Protein AF-A0A8F9TZA0-F1 (afdb_monomer)

Foldseek 3Di:
DVVVVVVVCVVVVHDPDPPDPPPPPDPDPDDDPVVVLVPDDPVRVVVCCVVPVPPPVDDDDDPPVPDDDD

Organism: NCBI:txid2862869

Radius of gyration: 25.65 Å; Cα contacts (8 Å, |Δi|>4): 10; chains: 1; bounding box: 53×40×49 Å

Secondary structure (DSSP, 8-state):
-HHHHHHHHHHTT-------------SSPPPPHHHHHHTS-HHHHHHHHHHHS-------PPPGGGSPP-

Structure (mmCIF, N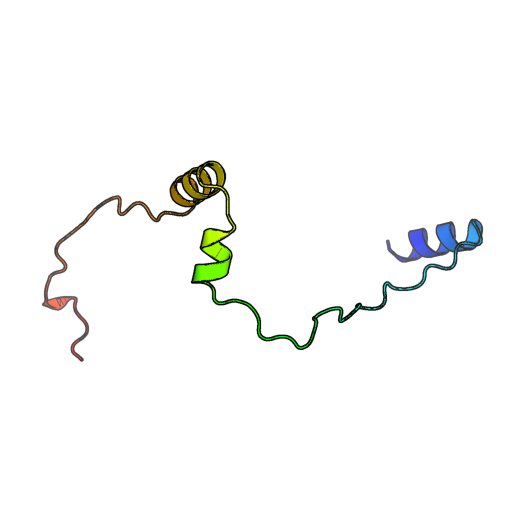/CA/C/O backbone):
data_AF-A0A8F9TZA0-F1
#
_entry.id   AF-A0A8F9TZA0-F1
#
loop_
_atom_site.group_PDB
_atom_site.id
_atom_site.type_symbol
_atom_site.label_atom_id
_atom_site.label_alt_id
_atom_site.label_comp_id
_atom_site.label_asym_id
_atom_site.label_entity_id
_atom_site.label_seq_id
_atom_site.pdbx_PDB_ins_code
_atom_site.Cartn_x
_atom_site.Cartn_y
_atom_site.Cartn_z
_atom_site.occupancy
_atom_site.B_iso_or_equiv
_atom_site.auth_seq_id
_atom_site.auth_comp_id
_atom_site.auth_asym_id
_atom_site.auth_atom_id
_atom_site.pdbx_PDB_model_num
ATOM 1 N N . MET A 1 1 ? 27.191 -24.559 -1.022 1.00 73.12 1 MET A N 1
ATOM 2 C CA . MET A 1 1 ? 28.107 -23.563 -0.424 1.00 73.12 1 MET A CA 1
ATOM 3 C C . MET A 1 1 ? 28.654 -22.694 -1.537 1.00 73.12 1 MET A C 1
ATOM 5 O O . MET A 1 1 ? 28.888 -23.209 -2.622 1.00 73.12 1 MET A O 1
ATOM 9 N N . GLU A 1 2 ? 28.862 -21.414 -1.261 1.00 77.56 2 GLU A N 1
ATOM 10 C CA . GLU A 1 2 ? 29.403 -20.425 -2.204 1.00 77.56 2 GLU A CA 1
ATOM 11 C C . GLU A 1 2 ? 30.743 -20.856 -2.835 1.00 77.56 2 GLU A C 1
ATOM 13 O O . GLU A 1 2 ? 30.968 -20.665 -4.025 1.00 77.56 2 GLU A O 1
ATOM 18 N N . SER A 1 3 ? 31.582 -21.571 -2.081 1.00 80.12 3 SER A N 1
ATOM 19 C CA . SER A 1 3 ? 32.862 -22.119 -2.551 1.00 80.12 3 SER A CA 1
ATOM 20 C C . SER A 1 3 ? 32.748 -23.108 -3.719 1.00 80.12 3 SER A C 1
ATOM 22 O O . SER A 1 3 ? 33.614 -23.122 -4.589 1.00 80.12 3 SER A O 1
ATOM 24 N N . ALA A 1 4 ? 31.684 -23.916 -3.773 1.00 85.94 4 ALA A N 1
ATOM 25 C CA . ALA A 1 4 ? 31.468 -24.866 -4.866 1.00 85.94 4 ALA A CA 1
ATOM 26 C C . ALA A 1 4 ? 31.070 -24.149 -6.167 1.00 85.94 4 ALA A C 1
ATOM 28 O O . ALA A 1 4 ? 31.540 -24.505 -7.242 1.00 85.94 4 ALA A O 1
ATOM 29 N N . PHE A 1 5 ? 30.263 -23.093 -6.048 1.00 83.94 5 PHE A N 1
ATOM 30 C CA . PHE A 1 5 ? 29.828 -22.264 -7.170 1.00 83.94 5 PHE A CA 1
ATOM 31 C C . PHE A 1 5 ? 31.005 -21.522 -7.827 1.00 83.94 5 PHE A C 1
ATOM 33 O O . PHE A 1 5 ? 31.134 -21.520 -9.050 1.00 83.94 5 PHE A O 1
ATOM 40 N N . LEU A 1 6 ? 31.911 -20.958 -7.020 1.00 82.19 6 LEU A N 1
ATOM 41 C CA . LEU A 1 6 ? 33.098 -20.246 -7.515 1.00 82.19 6 LEU A CA 1
ATOM 42 C C . LEU A 1 6 ? 34.092 -21.170 -8.236 1.00 82.19 6 LEU A C 1
ATOM 44 O O . LEU A 1 6 ? 34.679 -20.783 -9.250 1.00 82.19 6 LEU A O 1
ATOM 48 N N . ALA A 1 7 ? 34.266 -22.393 -7.728 1.00 84.69 7 ALA A N 1
ATOM 49 C CA . ALA A 1 7 ? 35.118 -23.401 -8.354 1.00 84.69 7 ALA A CA 1
ATOM 50 C C . ALA A 1 7 ? 34.574 -23.831 -9.726 1.00 84.69 7 ALA A C 1
ATOM 52 O O . ALA A 1 7 ? 35.332 -23.935 -10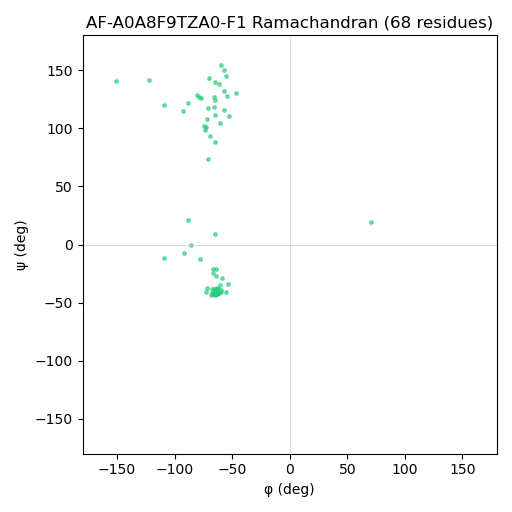.689 1.00 84.69 7 ALA A O 1
ATOM 53 N N . GLU A 1 8 ? 33.258 -24.025 -9.830 1.00 84.56 8 GLU A N 1
ATOM 54 C CA . GLU A 1 8 ? 32.595 -24.408 -11.078 1.00 84.56 8 GLU A CA 1
ATOM 55 C C . GLU A 1 8 ? 32.653 -23.292 -12.132 1.00 84.56 8 GLU A C 1
ATOM 57 O O . GLU A 1 8 ? 32.948 -23.552 -13.298 1.00 84.56 8 GLU A O 1
ATOM 62 N N . ALA A 1 9 ? 32.441 -22.037 -11.724 1.00 82.69 9 ALA A N 1
ATOM 63 C CA . ALA A 1 9 ? 32.547 -20.883 -12.615 1.00 82.69 9 ALA A CA 1
ATOM 64 C C . ALA A 1 9 ? 33.981 -20.683 -13.133 1.00 82.69 9 ALA A C 1
ATOM 66 O O . ALA A 1 9 ? 34.193 -20.500 -14.333 1.00 82.69 9 ALA A O 1
ATOM 67 N N . SER A 1 10 ? 34.982 -20.840 -12.259 1.00 80.00 10 SER A N 1
ATOM 68 C CA . SER A 1 10 ? 36.394 -20.779 -12.664 1.00 80.00 10 SER A CA 1
ATOM 69 C C . SER A 1 10 ? 36.769 -21.912 -13.624 1.00 80.00 10 SER A C 1
ATOM 71 O O . SER A 1 10 ? 37.495 -21.678 -14.588 1.00 80.00 10 SER A O 1
ATOM 73 N N . ALA A 1 11 ? 36.240 -23.125 -13.419 1.00 85.75 11 ALA A N 1
ATOM 74 C CA . ALA A 1 11 ? 36.464 -24.262 -14.317 1.00 85.75 11 ALA A CA 1
ATOM 75 C C . ALA A 1 11 ? 35.890 -24.034 -15.728 1.00 85.75 11 ALA A C 1
ATOM 77 O O . ALA A 1 11 ? 36.411 -24.580 -16.700 1.00 85.75 11 ALA A O 1
ATOM 78 N N . ARG A 1 12 ? 34.850 -23.200 -15.854 1.00 87.69 12 ARG A N 1
ATOM 79 C CA . ARG A 1 12 ? 34.289 -22.760 -17.142 1.00 87.69 12 ARG A CA 1
ATOM 80 C C . ARG A 1 12 ? 34.999 -21.543 -17.746 1.00 87.69 12 ARG A C 1
ATOM 82 O O . ARG A 1 12 ? 34.609 -21.099 -18.821 1.00 87.69 12 ARG A O 1
ATOM 89 N N . GLY A 1 13 ? 36.021 -21.003 -17.078 1.00 80.06 13 GLY A N 1
ATOM 90 C CA . GLY A 1 13 ? 36.698 -19.772 -17.496 1.00 80.06 13 GLY A CA 1
ATOM 91 C C . GLY A 1 13 ? 35.846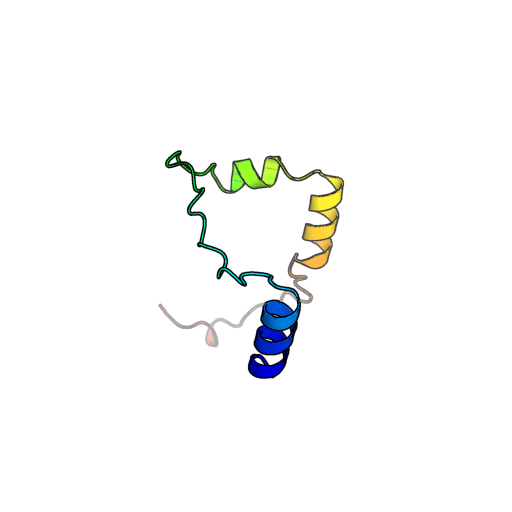 -18.511 -17.315 1.00 80.06 13 GLY A C 1
ATOM 92 O O . GLY A 1 13 ? 36.110 -17.493 -17.950 1.00 80.06 13 GLY A O 1
ATOM 93 N N . GLU A 1 14 ? 34.814 -18.574 -16.473 1.00 80.88 14 GLU A N 1
ATOM 94 C CA . GLU A 1 14 ? 33.872 -17.488 -16.236 1.00 80.88 14 GLU A CA 1
ATOM 95 C C . GLU A 1 14 ? 34.337 -16.649 -15.038 1.00 80.88 14 GLU A C 1
ATOM 97 O O . GLU A 1 14 ? 34.395 -17.122 -13.901 1.00 80.88 14 GLU A O 1
ATOM 102 N N . ALA A 1 15 ? 34.682 -15.384 -15.287 1.00 75.00 15 ALA A N 1
ATOM 103 C CA . ALA A 1 15 ? 35.007 -14.447 -14.221 1.00 75.00 15 ALA A CA 1
ATOM 104 C C . ALA A 1 15 ? 33.715 -14.014 -13.512 1.00 75.00 15 ALA A C 1
ATOM 106 O O . ALA A 1 15 ? 32.971 -13.165 -14.010 1.00 75.00 15 ALA A O 1
ATOM 107 N N . VAL A 1 16 ? 33.453 -14.586 -12.333 1.00 72.06 16 VAL A N 1
ATOM 108 C CA . VAL A 1 16 ? 32.360 -14.143 -11.457 1.00 72.06 16 VAL A CA 1
ATOM 109 C C . VAL A 1 16 ? 32.725 -12.768 -10.911 1.00 72.06 16 VAL A C 1
ATOM 111 O O . VAL A 1 16 ? 33.435 -12.633 -9.916 1.00 72.06 16 VAL A O 1
ATOM 114 N N . THR A 1 17 ? 32.267 -11.734 -11.607 1.00 77.19 17 THR A N 1
ATOM 115 C CA . THR A 1 17 ? 32.448 -10.352 -11.173 1.00 77.19 17 THR A CA 1
ATOM 116 C C . THR A 1 17 ? 31.264 -10.018 -10.268 1.00 77.19 17 THR A C 1
ATOM 118 O O . THR A 1 17 ? 30.124 -10.167 -10.716 1.00 77.19 17 THR A O 1
ATOM 121 N N . PRO A 1 18 ? 31.474 -9.620 -9.001 1.00 71.31 18 PRO A N 1
ATOM 122 C CA . PRO A 1 18 ? 30.370 -9.196 -8.152 1.00 71.31 18 PRO A CA 1
ATOM 123 C C . PRO A 1 18 ? 29.638 -8.047 -8.843 1.00 71.31 18 PRO A C 1
ATOM 125 O O . PRO A 1 18 ? 30.274 -7.119 -9.348 1.00 71.31 18 PRO A O 1
ATOM 128 N N . ALA A 1 19 ? 28.308 -8.135 -8.899 1.00 69.62 19 ALA A N 1
ATOM 129 C CA . ALA A 1 19 ? 27.497 -7.099 -9.516 1.00 69.62 19 ALA A CA 1
ATOM 130 C C . ALA A 1 19 ? 27.807 -5.772 -8.815 1.00 69.62 19 ALA A C 1
ATOM 132 O O . ALA A 1 19 ? 27.588 -5.622 -7.611 1.00 69.62 19 ALA A O 1
ATOM 133 N N . GLN A 1 20 ? 28.368 -4.826 -9.561 1.00 65.75 20 GLN A N 1
ATOM 134 C CA . GLN A 1 20 ? 28.602 -3.489 -9.053 1.00 65.75 20 GLN A CA 1
ATOM 135 C C . GLN A 1 20 ? 27.220 -2.868 -8.811 1.00 65.75 20 GLN A C 1
ATOM 137 O O . GLN A 1 20 ? 26.393 -2.909 -9.727 1.00 65.75 20 GLN A O 1
ATOM 142 N N . PRO A 1 21 ? 26.919 -2.340 -7.610 1.00 62.34 21 PRO A N 1
ATOM 143 C CA . PRO A 1 21 ? 25.669 -1.634 -7.398 1.00 62.34 21 PRO A CA 1
ATOM 144 C C . PRO A 1 21 ? 25.661 -0.440 -8.348 1.00 62.34 21 PRO A C 1
ATOM 146 O O . PRO A 1 21 ? 26.396 0.529 -8.165 1.00 62.34 21 PRO A O 1
ATOM 149 N N . THR A 1 22 ? 24.883 -0.544 -9.418 1.00 61.50 22 THR A N 1
ATOM 150 C CA . THR A 1 22 ? 24.649 0.576 -10.312 1.00 61.50 22 THR A CA 1
ATOM 151 C C . THR A 1 22 ? 23.741 1.542 -9.576 1.00 61.50 22 THR A C 1
ATOM 153 O O . THR A 1 22 ? 22.532 1.317 -9.492 1.00 61.50 22 THR A O 1
ATOM 156 N N . ASP A 1 23 ? 24.324 2.606 -9.034 1.00 62.44 23 ASP A N 1
ATOM 157 C CA . ASP A 1 23 ? 23.5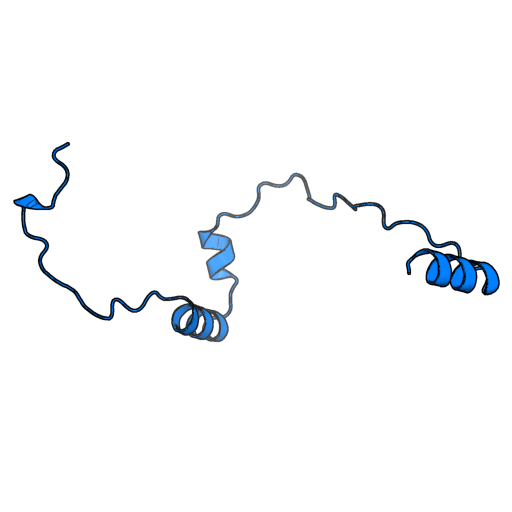81 3.782 -8.597 1.00 62.44 23 ASP A CA 1
ATOM 158 C C . ASP A 1 23 ? 23.072 4.519 -9.849 1.00 62.44 23 ASP A C 1
ATOM 160 O O . ASP A 1 23 ? 23.629 5.513 -10.303 1.0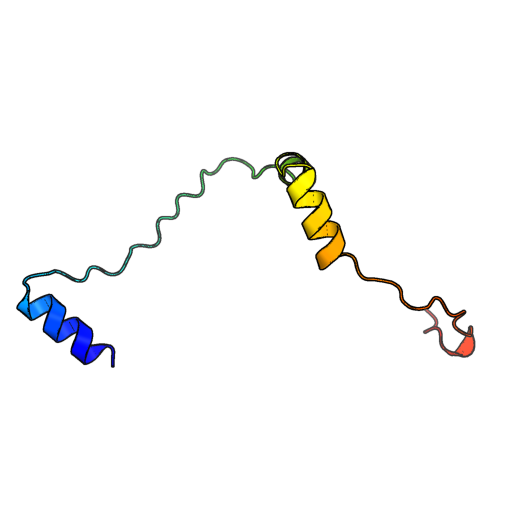0 62.44 23 ASP A O 1
ATOM 164 N N . ASN A 1 24 ? 22.057 3.935 -10.490 1.00 58.38 24 ASN A N 1
ATOM 165 C CA . ASN A 1 24 ? 21.350 4.495 -11.643 1.00 58.38 24 ASN A CA 1
ATOM 166 C C . ASN A 1 24 ? 20.184 5.393 -11.194 1.00 58.38 24 ASN A C 1
ATOM 168 O O . ASN A 1 24 ? 19.234 5.605 -11.949 1.00 58.38 24 ASN A O 1
ATOM 172 N N . ALA A 1 25 ? 20.207 5.902 -9.959 1.00 64.44 25 ALA A N 1
ATOM 173 C CA . ALA A 1 25 ? 19.252 6.912 -9.544 1.00 64.44 25 ALA A CA 1
ATOM 174 C C . ALA A 1 25 ? 19.645 8.238 -10.207 1.00 64.44 25 ALA A C 1
ATOM 176 O O . ALA A 1 25 ? 20.544 8.946 -9.750 1.00 64.44 25 ALA A O 1
ATOM 177 N N . SER A 1 26 ? 18.977 8.575 -11.313 1.00 64.94 26 SER A N 1
ATOM 178 C CA . SER A 1 26 ? 18.997 9.934 -11.849 1.00 64.94 26 SER A CA 1
ATOM 179 C C . SER A 1 26 ? 18.765 10.912 -10.698 1.00 64.94 26 SER A C 1
ATOM 181 O O . SER A 1 26 ? 17.822 10.754 -9.928 1.00 64.94 26 SER A O 1
ATOM 183 N N . ARG A 1 27 ? 19.615 11.938 -10.589 1.00 66.25 27 ARG A N 1
ATOM 184 C CA . ARG A 1 27 ? 19.560 12.989 -9.550 1.00 66.25 27 ARG A CA 1
ATOM 185 C C . ARG A 1 27 ? 18.308 13.876 -9.626 1.00 66.25 27 ARG A C 1
ATOM 187 O O . ARG A 1 27 ? 18.248 14.916 -8.973 1.00 66.25 27 ARG A O 1
ATOM 194 N N . GLU A 1 28 ? 17.356 13.501 -10.471 1.00 76.38 28 GLU A N 1
ATOM 195 C CA . GLU A 1 28 ? 16.096 14.195 -10.634 1.00 76.38 28 GLU A CA 1
ATOM 196 C C . GLU A 1 28 ? 15.234 13.990 -9.385 1.00 76.38 28 GLU A C 1
ATOM 198 O O . GLU A 1 28 ? 15.266 12.916 -8.776 1.00 76.38 28 GLU A O 1
ATOM 203 N N . PRO A 1 29 ? 14.476 15.018 -8.973 1.00 80.62 29 PRO A N 1
ATOM 204 C CA . PRO A 1 29 ? 13.541 14.882 -7.873 1.00 80.62 29 PRO A CA 1
ATOM 205 C C . PRO A 1 29 ? 12.595 13.718 -8.156 1.00 80.62 29 PRO A C 1
ATOM 207 O O . PRO A 1 29 ? 11.986 13.650 -9.225 1.00 80.62 29 PRO A O 1
ATOM 210 N N . LEU A 1 30 ? 12.479 12.798 -7.200 1.00 83.62 30 LEU A N 1
ATOM 211 C CA . LEU A 1 30 ? 11.517 11.714 -7.321 1.00 83.62 30 LEU A CA 1
ATOM 212 C C . LEU A 1 30 ? 10.103 12.311 -7.402 1.00 83.62 30 LEU A C 1
ATOM 214 O O . LEU A 1 30 ? 9.804 13.251 -6.657 1.00 83.62 30 LEU A O 1
ATOM 218 N N . PRO A 1 31 ? 9.237 11.778 -8.281 1.00 88.00 31 PRO A N 1
ATOM 219 C CA . PRO A 1 31 ? 7.840 12.183 -8.327 1.00 88.00 31 PRO A CA 1
ATOM 220 C C . PRO A 1 31 ? 7.183 11.973 -6.962 1.00 88.00 31 PRO A C 1
ATOM 222 O O . PRO A 1 31 ? 7.552 11.070 -6.201 1.00 88.00 31 PRO A O 1
ATOM 225 N N . GLY A 1 32 ? 6.193 12.809 -6.659 1.00 92.88 32 GLY A N 1
ATOM 226 C CA . GLY A 1 32 ? 5.435 12.692 -5.418 1.00 92.88 32 GLY A CA 1
ATOM 227 C C . GLY A 1 32 ? 4.740 11.332 -5.316 1.00 92.88 32 GLY A C 1
ATOM 228 O O . GLY A 1 32 ? 4.410 10.708 -6.326 1.00 92.88 32 GLY A O 1
ATOM 229 N N . LEU A 1 33 ? 4.469 10.869 -4.092 1.00 86.88 33 LEU A N 1
ATOM 230 C CA . LEU A 1 33 ? 3.773 9.594 -3.884 1.00 86.88 33 LEU A CA 1
ATOM 231 C C . LEU A 1 33 ? 2.426 9.556 -4.622 1.00 86.88 33 LEU A C 1
ATOM 233 O O . LEU A 1 33 ? 2.107 8.560 -5.263 1.00 86.88 33 LEU A O 1
ATOM 237 N N . ASP A 1 34 ? 1.673 10.655 -4.597 1.00 89.62 34 ASP A N 1
ATOM 238 C CA . ASP A 1 34 ? 0.385 10.755 -5.288 1.00 89.62 34 ASP A CA 1
ATOM 239 C C . ASP A 1 34 ? 0.527 10.610 -6.809 1.00 89.62 34 ASP A C 1
ATOM 241 O O . ASP A 1 34 ? -0.290 9.953 -7.456 1.00 89.62 34 ASP A O 1
ATOM 245 N N . GLU A 1 35 ? 1.594 11.165 -7.385 1.00 91.62 35 GLU A N 1
ATOM 246 C CA . GLU A 1 35 ? 1.897 11.037 -8.813 1.00 91.62 35 GLU A CA 1
ATOM 247 C C . GLU A 1 35 ? 2.264 9.596 -9.172 1.00 91.62 35 GLU A C 1
ATOM 249 O O . GLU A 1 35 ? 1.868 9.094 -10.223 1.00 91.62 35 GLU A O 1
ATOM 254 N N . LEU A 1 36 ? 2.995 8.906 -8.295 1.00 91.06 36 LEU A N 1
ATOM 255 C CA . LEU A 1 36 ? 3.316 7.490 -8.466 1.00 91.06 36 LEU A CA 1
ATOM 256 C C . LEU A 1 36 ? 2.062 6.614 -8.390 1.00 91.06 36 LEU A C 1
ATOM 258 O O . LEU A 1 36 ? 1.904 5.709 -9.208 1.00 91.06 36 LEU A O 1
ATOM 262 N N . VAL A 1 37 ? 1.142 6.908 -7.469 1.00 89.81 37 VAL A N 1
ATOM 263 C CA . VAL A 1 37 ? -0.136 6.189 -7.342 1.00 89.81 37 VAL A CA 1
ATOM 264 C C . VAL A 1 37 ? -0.996 6.357 -8.597 1.00 89.81 37 VAL A C 1
ATOM 266 O O . VAL A 1 37 ? -1.627 5.396 -9.034 1.00 89.81 37 VAL A O 1
ATOM 269 N N . GLN A 1 38 ? -0.989 7.535 -9.225 1.00 92.31 38 GLN A N 1
ATOM 270 C CA . GLN A 1 38 ? -1.725 7.781 -10.473 1.00 92.31 38 GLN A CA 1
ATOM 271 C C . GLN A 1 38 ? -1.184 6.997 -11.678 1.00 92.31 38 GLN A C 1
ATOM 273 O O . GLN A 1 38 ? -1.915 6.792 -12.645 1.00 92.31 38 GLN A O 1
ATOM 278 N N . ARG A 1 39 ? 0.072 6.537 -11.633 1.00 95.06 39 ARG A N 1
ATOM 279 C CA . ARG A 1 39 ? 0.662 5.695 -12.689 1.00 95.06 39 ARG A CA 1
ATOM 280 C C . ARG A 1 39 ? 0.217 4.233 -12.603 1.00 95.06 39 ARG A C 1
ATOM 282 O O . ARG A 1 39 ? 0.460 3.478 -13.542 1.00 95.06 39 ARG A O 1
ATOM 289 N N . VAL A 1 40 ? -0.404 3.816 -11.499 1.00 92.00 40 VAL A N 1
ATOM 290 C CA . VAL A 1 40 ? -0.899 2.446 -11.320 1.00 92.00 40 VAL A CA 1
ATOM 291 C C . VAL A 1 40 ? -2.23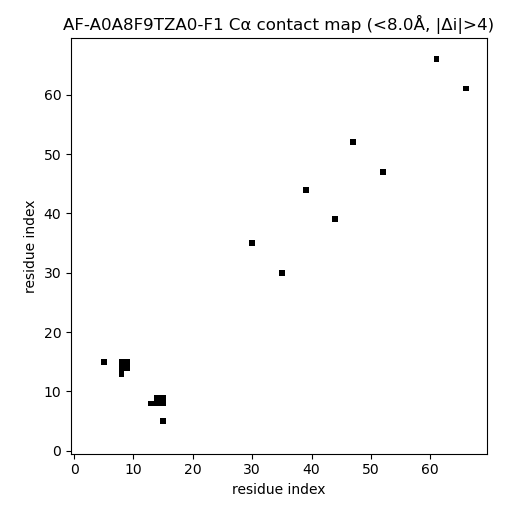0 2.284 -12.068 1.00 92.00 40 VAL A C 1
ATOM 293 O O . VAL A 1 40 ? -3.149 3.069 -11.820 1.00 92.00 40 VAL A O 1
ATOM 296 N N . PRO A 1 41 ? -2.384 1.271 -12.945 1.00 96.31 41 PRO A N 1
ATOM 297 C CA . PRO A 1 41 ? -3.664 0.978 -13.589 1.00 96.31 41 PRO A CA 1
ATOM 298 C C . PRO A 1 41 ? -4.782 0.759 -12.567 1.00 96.31 41 PRO A C 1
ATOM 300 O O . PRO A 1 41 ? -4.558 0.188 -11.496 1.00 96.31 41 PRO A O 1
ATOM 303 N N . VAL A 1 42 ? -5.996 1.191 -12.905 1.00 93.50 42 VAL A N 1
ATOM 304 C CA . VAL A 1 42 ? -7.141 1.191 -11.980 1.00 93.50 42 VAL A CA 1
ATOM 305 C C . VAL A 1 42 ? -7.458 -0.218 -11.485 1.00 93.50 42 VAL A C 1
ATOM 307 O O . VAL A 1 42 ? -7.737 -0.413 -10.304 1.00 93.50 42 VAL A O 1
ATOM 310 N N . GLU A 1 43 ? -7.350 -1.206 -12.364 1.00 92.81 43 GLU A N 1
ATOM 311 C CA . GLU A 1 43 ? -7.612 -2.613 -12.078 1.00 92.81 43 GLU A CA 1
ATOM 312 C C . GLU A 1 43 ? -6.615 -3.157 -11.049 1.00 92.81 43 GLU A C 1
ATOM 314 O O . GLU A 1 43 ? -6.998 -3.836 -10.099 1.00 92.81 43 GLU A O 1
ATOM 319 N N . VAL A 1 44 ? -5.334 -2.802 -11.193 1.00 93.94 44 VAL A N 1
ATOM 320 C CA . VAL A 1 44 ? -4.276 -3.199 -10.254 1.00 93.94 44 VAL A CA 1
ATOM 321 C C . VAL A 1 44 ? -4.469 -2.497 -8.916 1.00 93.94 44 VAL A C 1
ATOM 323 O O . VAL A 1 44 ? -4.378 -3.134 -7.868 1.00 93.94 44 VAL A O 1
ATOM 326 N N . ARG A 1 45 ? -4.790 -1.198 -8.934 1.00 90.31 45 ARG A N 1
ATOM 327 C CA . ARG A 1 45 ? -5.070 -0.433 -7.717 1.00 90.31 45 ARG A CA 1
ATOM 328 C C . ARG A 1 45 ? -6.254 -1.013 -6.945 1.00 90.31 45 ARG A C 1
ATOM 330 O O . ARG A 1 45 ? -6.163 -1.121 -5.731 1.00 90.31 45 ARG A O 1
ATOM 337 N N . ALA A 1 46 ? -7.317 -1.432 -7.629 1.00 88.44 46 ALA A N 1
ATOM 338 C CA . ALA A 1 46 ? -8.478 -2.047 -6.992 1.00 88.44 46 ALA A CA 1
ATOM 339 C C . ALA A 1 46 ? -8.117 -3.350 -6.258 1.00 88.44 46 ALA A C 1
ATOM 341 O O . ALA A 1 46 ? -8.554 -3.55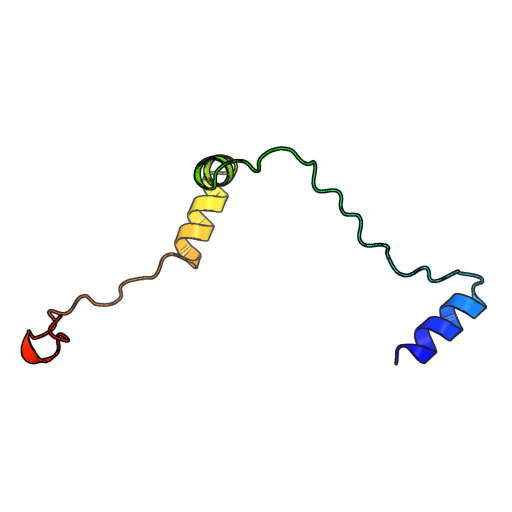4 -5.127 1.00 88.44 46 ALA A O 1
ATOM 342 N N . VAL A 1 47 ? -7.272 -4.193 -6.860 1.00 91.75 47 VAL A N 1
ATOM 343 C CA . VAL A 1 47 ? -6.778 -5.424 -6.218 1.00 91.75 47 VAL A CA 1
ATOM 344 C C . VAL A 1 47 ? -5.876 -5.103 -5.025 1.00 91.75 47 VAL A C 1
ATOM 346 O O . VAL A 1 47 ? -6.009 -5.718 -3.971 1.00 91.75 47 VAL A O 1
ATOM 349 N N . LEU A 1 48 ? -4.975 -4.126 -5.154 1.00 88.69 48 LEU A N 1
ATOM 350 C CA . LEU A 1 48 ? -4.120 -3.696 -4.044 1.00 88.69 48 LEU A CA 1
ATOM 351 C C . LEU A 1 48 ? -4.945 -3.115 -2.892 1.00 88.69 48 LEU A C 1
ATOM 353 O O . LEU A 1 48 ? -4.688 -3.440 -1.735 1.00 88.69 48 LEU A O 1
ATOM 357 N N . ASP A 1 49 ? -5.962 -2.314 -3.198 1.00 87.31 49 ASP A N 1
ATOM 358 C CA . ASP A 1 49 ? -6.897 -1.809 -2.202 1.00 87.31 49 ASP A CA 1
ATOM 359 C C . ASP A 1 49 ? -7.645 -2.973 -1.542 1.00 87.31 49 ASP A C 1
ATOM 361 O O . ASP A 1 49 ? -7.773 -2.9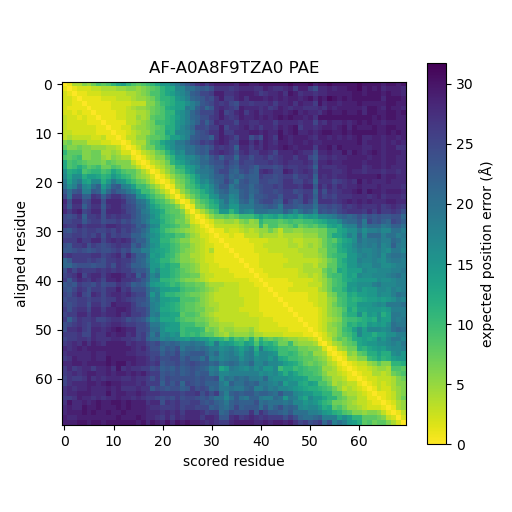90 -0.328 1.00 87.31 49 ASP A O 1
ATOM 365 N N . GLU A 1 50 ? -8.088 -3.996 -2.268 1.00 87.44 50 GLU A N 1
ATOM 366 C CA . GLU A 1 50 ? -8.724 -5.164 -1.645 1.00 87.44 50 GLU A CA 1
ATOM 367 C C . GLU A 1 50 ? -7.774 -5.944 -0.715 1.00 87.44 50 GLU A C 1
ATOM 369 O O . GLU A 1 50 ? -8.173 -6.331 0.386 1.00 87.44 50 GLU A O 1
ATOM 374 N N . LEU A 1 51 ? -6.520 -6.143 -1.130 1.00 86.38 51 LEU A N 1
ATOM 375 C CA . LEU A 1 51 ? -5.519 -6.908 -0.380 1.00 86.38 51 LEU A CA 1
ATOM 376 C C . LEU A 1 51 ? -5.003 -6.173 0.862 1.00 86.38 51 LEU A C 1
ATOM 378 O O . LEU A 1 51 ? -4.786 -6.793 1.904 1.00 86.38 51 LEU A O 1
ATOM 382 N N . PHE A 1 52 ? -4.772 -4.865 0.744 1.00 83.19 52 PHE A N 1
ATOM 383 C CA . PHE A 1 52 ? -4.065 -4.075 1.754 1.00 83.19 52 PHE A CA 1
ATOM 384 C C . PHE A 1 52 ? -4.960 -3.105 2.521 1.00 83.19 52 PHE A C 1
ATOM 386 O O . PHE A 1 52 ? -4.531 -2.573 3.551 1.00 83.19 52 PHE A O 1
ATOM 393 N N . ARG A 1 53 ? -6.205 -2.867 2.091 1.00 78.06 53 ARG A N 1
ATOM 394 C CA . ARG A 1 53 ? -7.141 -2.068 2.886 1.00 78.06 53 ARG A CA 1
ATOM 395 C C . ARG A 1 53 ? -7.428 -2.809 4.178 1.00 78.06 53 ARG A C 1
ATOM 397 O O . ARG A 1 53 ? -8.115 -3.829 4.198 1.00 78.06 53 ARG A O 1
ATOM 404 N N . ALA A 1 54 ? -6.945 -2.239 5.277 1.00 70.12 54 ALA A N 1
ATOM 405 C CA . ALA A 1 54 ? -7.295 -2.688 6.609 1.00 70.12 54 ALA A CA 1
ATOM 406 C C . ALA A 1 54 ? -8.826 -2.727 6.729 1.00 70.12 54 ALA A C 1
ATOM 408 O O . ALA A 1 54 ? -9.506 -1.695 6.718 1.00 70.12 54 ALA A O 1
ATOM 409 N N . ARG A 1 55 ? -9.388 -3.935 6.815 1.00 66.00 55 ARG A N 1
ATOM 410 C CA . ARG A 1 55 ? -10.791 -4.096 7.175 1.00 66.00 55 ARG A CA 1
ATOM 411 C C . ARG A 1 55 ? -10.915 -3.769 8.653 1.00 66.00 55 ARG A C 1
ATOM 413 O O . ARG A 1 55 ? -10.511 -4.556 9.504 1.00 66.00 55 ARG A O 1
ATOM 420 N N . PHE A 1 56 ? -11.511 -2.622 8.958 1.00 67.88 56 PHE A N 1
ATOM 421 C CA . PHE A 1 56 ? -12.066 -2.374 10.283 1.00 67.88 56 PHE A CA 1
ATOM 422 C C . PHE A 1 56 ? -13.221 -3.357 10.492 1.00 67.88 56 PHE A C 1
ATOM 424 O O . PHE A 1 56 ? -14.364 -3.088 10.136 1.00 67.88 56 PHE A O 1
ATOM 431 N N . VAL A 1 57 ? -12.894 -4.545 11.001 1.00 68.31 57 VAL A N 1
ATOM 432 C CA . VAL A 1 57 ? -13.851 -5.636 11.247 1.00 68.31 57 VAL A CA 1
ATOM 433 C C . VAL A 1 57 ? -14.845 -5.287 12.351 1.00 68.31 57 VAL A C 1
ATOM 435 O O . VAL A 1 57 ? -15.952 -5.814 12.369 1.00 68.31 57 VAL A O 1
ATOM 438 N N . SER A 1 58 ? -14.478 -4.379 13.256 1.00 66.69 58 SER A N 1
ATOM 439 C CA . SER A 1 58 ? -15.393 -3.838 14.254 1.00 66.69 58 SER A CA 1
ATOM 440 C C . SER A 1 58 ? -14.996 -2.416 14.635 1.00 66.69 58 SER A C 1
ATOM 442 O O . SER A 1 58 ? -13.813 -2.104 14.768 1.00 66.69 58 SER A O 1
ATOM 444 N N . VAL A 1 59 ? -15.999 -1.562 14.817 1.00 76.31 59 VAL A N 1
ATOM 445 C CA . VAL A 1 59 ? -15.847 -0.241 15.428 1.00 76.31 59 VAL A CA 1
ATOM 446 C C . VAL A 1 59 ? -16.520 -0.321 16.788 1.00 76.31 59 VAL A C 1
ATOM 448 O O . VAL A 1 59 ? -17.705 -0.638 16.871 1.00 76.31 59 VAL A O 1
ATOM 451 N N . GLN A 1 60 ? -15.761 -0.085 17.855 1.00 82.75 60 GLN A N 1
ATOM 452 C CA . GLN A 1 60 ? -16.264 -0.081 19.226 1.00 82.75 60 GLN A CA 1
ATOM 453 C C . GLN A 1 60 ? -15.967 1.269 19.866 1.00 82.75 60 GLN A C 1
ATOM 455 O O . GLN A 1 60 ? -14.905 1.857 19.652 1.00 82.75 60 GLN A O 1
ATOM 460 N N . ARG A 1 61 ? -16.915 1.766 20.662 1.00 86.94 61 ARG A N 1
ATOM 461 C CA . ARG A 1 61 ? -16.718 2.992 21.431 1.00 86.94 61 ARG A CA 1
ATOM 462 C C . ARG A 1 61 ? -15.731 2.699 22.558 1.00 86.94 61 ARG A C 1
ATOM 464 O O . ARG A 1 61 ? -16.015 1.878 23.425 1.00 86.94 61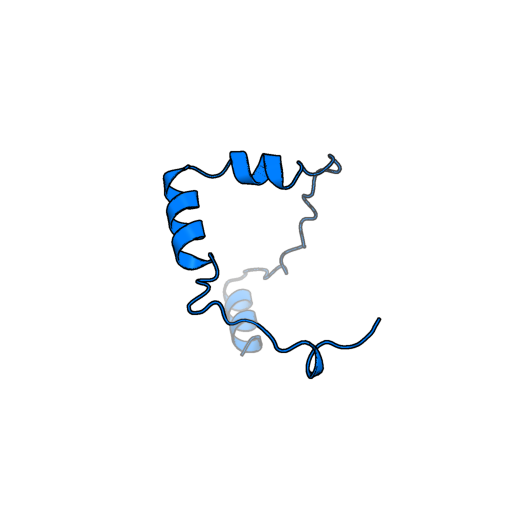 ARG A O 1
ATOM 471 N N . VAL A 1 62 ? -14.583 3.372 22.548 1.00 82.56 62 VAL A N 1
ATOM 472 C CA . VAL A 1 62 ? -13.595 3.250 23.625 1.00 82.56 62 VAL A CA 1
ATOM 473 C C . VAL A 1 62 ? -14.081 4.068 24.828 1.00 82.56 62 VAL A C 1
ATOM 475 O O . VAL A 1 62 ? -14.407 5.246 24.656 1.00 82.56 62 VAL A O 1
ATOM 478 N N . PRO A 1 63 ? -14.178 3.478 26.032 1.00 87.50 63 PRO A N 1
ATOM 479 C CA . PRO A 1 63 ? -14.535 4.221 27.233 1.00 87.50 63 PRO A CA 1
ATOM 480 C C . PRO A 1 63 ? -13.447 5.246 27.571 1.00 87.50 63 PRO A C 1
ATOM 482 O O . PRO A 1 63 ? -12.256 4.954 27.477 1.00 87.50 63 PRO A O 1
ATOM 485 N N . GLU A 1 64 ? -13.854 6.441 28.000 1.00 84.50 64 GLU A N 1
ATOM 486 C CA . GLU A 1 64 ? -12.938 7.567 28.255 1.00 84.50 64 GLU A CA 1
ATOM 487 C C . GLU A 1 64 ? -11.860 7.247 29.297 1.00 84.50 64 GLU A C 1
ATOM 489 O O . GLU A 1 64 ? -10.746 7.755 29.220 1.00 84.50 64 GLU A O 1
ATOM 494 N N . SER A 1 65 ? -12.156 6.348 30.237 1.00 85.12 65 SER A N 1
ATOM 495 C CA . SER A 1 65 ? -11.207 5.871 31.247 1.00 85.12 65 SER A CA 1
ATOM 496 C C . SER A 1 65 ? -10.015 5.096 30.673 1.00 85.12 65 SER A C 1
ATOM 498 O O . SER A 1 65 ? -8.991 5.000 31.346 1.00 85.12 65 SER A O 1
ATOM 500 N N . ALA A 1 66 ? -10.129 4.556 29.456 1.00 80.88 66 ALA A N 1
ATOM 501 C CA . ALA A 1 66 ? -9.057 3.848 28.755 1.00 80.88 66 ALA A CA 1
ATOM 502 C C . ALA A 1 66 ? -8.225 4.768 27.843 1.00 80.88 66 ALA A C 1
ATOM 504 O O . ALA A 1 66 ? -7.213 4.337 27.288 1.00 80.88 66 ALA A O 1
ATOM 505 N N . LEU A 1 67 ? -8.632 6.029 27.675 1.00 85.50 67 LEU A N 1
ATOM 506 C CA . LEU A 1 67 ? -7.877 7.001 26.897 1.00 85.50 67 LEU A CA 1
ATOM 507 C C . LEU A 1 67 ? -6.733 7.554 27.751 1.00 85.50 67 LEU A C 1
ATOM 509 O O . LEU A 1 67 ? -6.928 8.018 28.877 1.00 85.50 67 LEU A O 1
ATOM 513 N N . LYS A 1 68 ? -5.513 7.514 27.208 1.00 78.75 68 LYS A N 1
ATOM 514 C CA . LYS A 1 68 ? -4.358 8.147 27.845 1.00 78.75 68 LYS A CA 1
ATOM 515 C C . LYS A 1 68 ? -4.596 9.658 27.832 1.00 78.75 68 LYS A C 1
ATOM 517 O O . LYS A 1 68 ? -4.743 10.241 26.761 1.00 78.75 68 LYS A O 1
ATOM 522 N N . ARG A 1 69 ? -4.681 10.275 29.014 1.00 74.94 69 ARG A N 1
ATOM 523 C CA . ARG A 1 69 ? -4.807 11.734 29.128 1.00 74.94 69 ARG A CA 1
ATOM 524 C C . ARG A 1 69 ? -3.524 12.361 28.583 1.00 74.94 69 ARG A C 1
ATOM 526 O O . ARG A 1 69 ? -2.437 11.949 28.993 1.00 74.94 69 ARG A O 1
ATOM 533 N N . GLY A 1 70 ? -3.687 13.251 27.606 1.00 58.50 70 GLY A N 1
ATOM 534 C CA . GLY A 1 70 ? -2.620 14.113 27.097 1.00 58.50 70 GLY A CA 1
ATOM 535 C C . GLY A 1 70 ? -2.233 15.181 28.104 1.00 58.50 70 GLY A C 1
ATOM 536 O O . GLY A 1 70 ? -3.057 15.458 29.007 1.00 58.50 70 GLY A O 1
#

pLDDT: mean 80.45, std 9.92, range [58.38, 96.31]

Sequence (70 aa):
MESAFLAEASARGEAVTPAQPTDNASREPLPGLDELVQRVPVEVRAVLDELFRARFVSVQRVPESALKRG

Mean predicted aligned error: 16.99 Å

Solvent-accessible surface area (backbone atoms only — not comparable to full-atom values): 4867 Å² total; per-residue (Å²): 111,72,70,61,55,54,53,55,36,50,74,70,72,44,83,87,68,79,82,72,84,76,83,75,72,68,90,61,82,78,76,53,70,70,60,57,56,68,71,49,54,68,72,58,47,52,52,50,47,66,75,66,51,79,74,78,85,72,88,76,88,77,60,75,89,77,53,82,82,129